Protein AF-A0A8T5NEE2-F1 (afdb_monomer)

pLDDT: mean 72.86, std 11.34, range [37.72, 90.12]

Secondary structure (DSSP, 8-state):
-TTT-HHHHHHHS-HHHHHHHHHHHHHHHHHHHHHHHHTT--TT-TTSS--TTS-HHHHHHHHIIIIIIHHHHHHHHHHHHHHHHHHS-------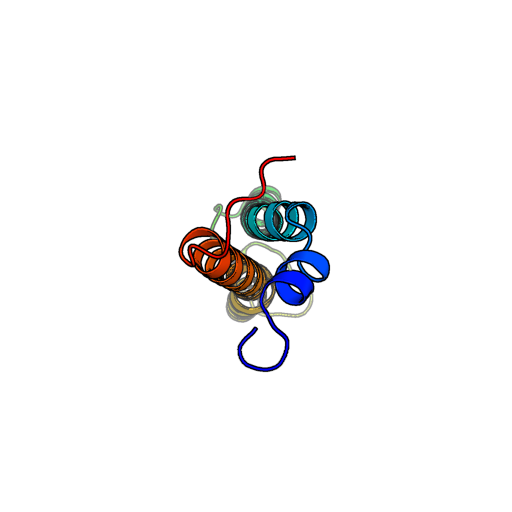

Solvent-accessible surface area (backbone atoms only — not comparable to full-atom values): 5214 Å² total; per-residue (Å²): 86,97,88,63,44,61,72,56,42,50,66,74,53,40,68,67,58,43,55,48,41,44,51,48,21,54,51,39,46,51,49,54,23,49,52,8,42,73,51,74,27,48,62,82,32,42,36,44,42,85,53,97,86,52,58,52,70,53,33,28,49,49,46,44,61,59,44,41,45,49,21,48,53,52,18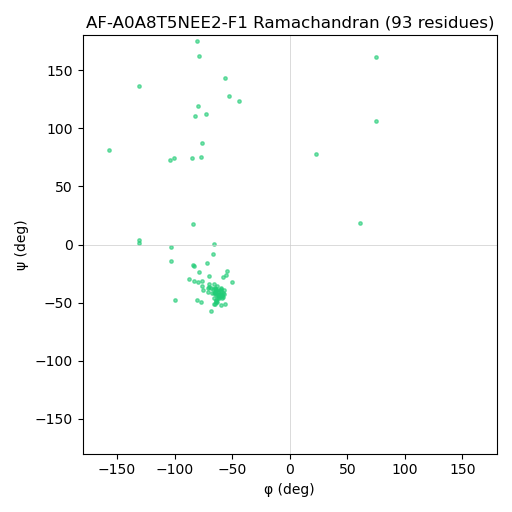,51,51,32,46,55,52,48,50,54,60,69,71,45,88,76,70,94,68,93,128

Structure (mmCIF, N/CA/C/O backbone):
data_AF-A0A8T5NEE2-F1
#
_entry.id   AF-A0A8T5NEE2-F1
#
loop_
_atom_site.group_PDB
_atom_site.id
_atom_site.type_symbol
_atom_site.label_atom_id
_atom_site.label_alt_id
_atom_site.label_comp_id
_atom_site.label_asym_id
_atom_site.label_entity_id
_atom_site.label_seq_id
_atom_site.pdbx_PDB_ins_code
_atom_site.Cartn_x
_atom_site.Cartn_y
_atom_site.Cartn_z
_atom_site.occupancy
_atom_site.B_iso_or_equiv
_atom_site.auth_seq_id
_atom_site.auth_comp_id
_atom_site.auth_asym_id
_atom_site.auth_atom_id
_atom_site.pdbx_PDB_model_num
ATOM 1 N N . VAL A 1 1 ? -9.268 -10.018 20.667 1.00 51.41 1 VAL A N 1
ATOM 2 C CA . VAL A 1 1 ? -10.632 -9.728 21.169 1.00 51.41 1 VAL A CA 1
ATOM 3 C C . VAL A 1 1 ? -11.259 -10.927 21.870 1.00 51.41 1 VAL A C 1
ATOM 5 O O . VAL A 1 1 ? -11.551 -10.786 23.046 1.00 51.41 1 VAL A O 1
ATOM 8 N N . MET A 1 2 ? -11.369 -12.101 21.232 1.00 52.66 2 MET A N 1
ATOM 9 C CA . MET A 1 2 ? -11.996 -13.294 21.844 1.00 52.66 2 MET A CA 1
ATOM 10 C C . MET A 1 2 ? -11.341 -13.762 23.161 1.00 52.66 2 MET A C 1
ATOM 12 O O . MET A 1 2 ? -12.026 -14.315 24.007 1.00 52.66 2 MET A O 1
ATOM 16 N N . ALA A 1 3 ? -10.040 -13.506 23.358 1.00 65.88 3 ALA A N 1
ATOM 17 C CA . ALA A 1 3 ? -9.312 -13.909 24.568 1.00 65.88 3 ALA A CA 1
ATOM 18 C C . ALA A 1 3 ? -9.042 -12.780 25.591 1.00 65.88 3 ALA A C 1
ATOM 20 O O . ALA A 1 3 ? -8.658 -13.076 26.714 1.00 65.88 3 ALA A O 1
ATOM 21 N N . PHE A 1 4 ? -9.201 -11.497 25.226 1.00 61.12 4 PHE A N 1
ATOM 22 C CA . PHE A 1 4 ? -8.687 -10.360 26.025 1.00 61.12 4 PHE A CA 1
ATOM 23 C C . PHE A 1 4 ? -9.703 -9.233 26.294 1.00 61.12 4 PHE A C 1
ATOM 25 O O . PHE A 1 4 ? -9.347 -8.223 26.891 1.00 61.12 4 PHE A O 1
ATOM 32 N N . GLY A 1 5 ? -10.966 -9.381 25.880 1.00 61.91 5 GLY A N 1
ATOM 33 C CA . GLY A 1 5 ? -11.971 -8.327 26.040 1.00 61.91 5 GLY A CA 1
ATOM 34 C C . GLY A 1 5 ? -11.796 -7.170 25.046 1.00 61.91 5 GLY A C 1
ATOM 35 O O . GLY A 1 5 ? -10.764 -7.007 24.390 1.00 61.91 5 GLY A O 1
ATOM 36 N N . ILE A 1 6 ? -12.861 -6.394 24.866 1.00 62.84 6 ILE A N 1
ATOM 37 C CA . ILE A 1 6 ? -12.984 -5.419 23.769 1.00 62.84 6 ILE A CA 1
ATOM 38 C C . ILE A 1 6 ? -12.386 -4.069 24.152 1.00 62.84 6 ILE A C 1
ATOM 40 O O . ILE A 1 6 ? -11.787 -3.405 23.307 1.00 62.84 6 ILE A O 1
ATOM 44 N N . THR A 1 7 ? -12.418 -3.740 25.443 1.00 60.91 7 THR A N 1
ATOM 45 C CA . THR A 1 7 ? -11.792 -2.549 26.024 1.00 60.91 7 THR A CA 1
ATOM 46 C C . THR A 1 7 ? -10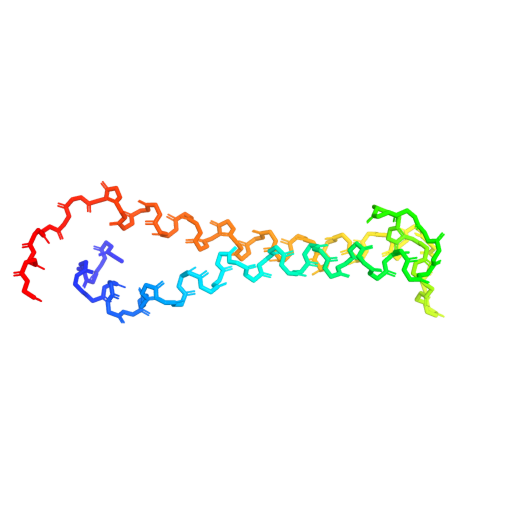.281 -2.523 25.777 1.00 60.91 7 THR A C 1
ATOM 48 O O . THR A 1 7 ? -9.759 -1.516 25.305 1.00 60.91 7 THR A O 1
ATOM 51 N N . GLU A 1 8 ? -9.578 -3.648 25.969 1.00 61.62 8 GLU A N 1
ATOM 52 C CA . GLU A 1 8 ? -8.135 -3.725 25.682 1.00 61.62 8 GLU A CA 1
ATOM 53 C C . GLU A 1 8 ? -7.812 -3.882 24.190 1.00 61.62 8 GLU A C 1
ATOM 55 O O . GLU A 1 8 ? -6.743 -3.473 23.730 1.00 61.62 8 GLU A O 1
ATOM 60 N N . GLY A 1 9 ? -8.755 -4.409 23.401 1.00 61.03 9 GLY A N 1
ATOM 61 C CA . GLY A 1 9 ? -8.661 -4.435 21.939 1.00 61.03 9 GLY A CA 1
ATOM 62 C C . GLY A 1 9 ? -8.668 -3.032 21.327 1.00 61.03 9 GLY A C 1
ATOM 63 O O . GLY A 1 9 ? -7.780 -2.713 20.538 1.00 61.03 9 GLY A O 1
ATOM 64 N N . LYS A 1 10 ? -9.611 -2.178 21.752 1.00 61.78 10 LYS A N 1
ATOM 65 C CA . LYS A 1 10 ? -9.696 -0.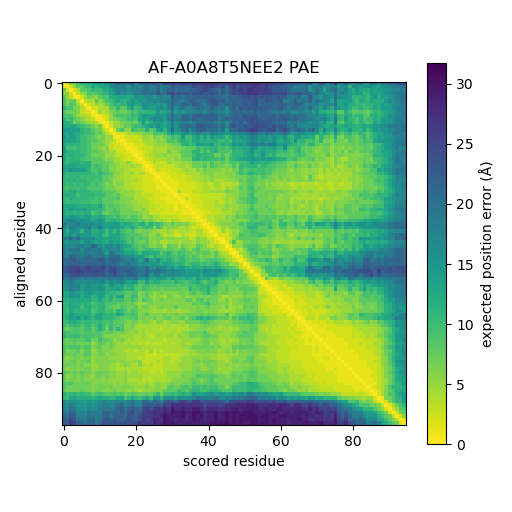761 21.350 1.00 61.78 10 LYS A CA 1
ATOM 66 C C . LYS A 1 10 ? -8.479 0.050 21.805 1.00 61.78 10 LYS A C 1
ATOM 68 O O . LYS A 1 10 ? -8.012 0.918 21.078 1.00 61.78 10 LYS A O 1
ATOM 73 N N . LYS A 1 11 ? -7.926 -0.248 22.987 1.00 61.88 11 LYS A N 1
ATOM 74 C CA . LYS A 1 11 ? -6.746 0.455 23.523 1.00 61.88 11 LYS A CA 1
ATOM 75 C C . LYS A 1 11 ? -5.468 0.168 22.732 1.00 61.88 11 LYS A C 1
ATOM 77 O O . LYS A 1 11 ? -4.648 1.061 22.542 1.00 61.88 11 LYS A O 1
ATOM 82 N N . ARG A 1 12 ? -5.298 -1.073 22.257 1.00 62.31 12 ARG A N 1
ATOM 83 C CA . ARG A 1 12 ? -4.139 -1.480 21.440 1.00 62.31 12 ARG A CA 1
ATOM 84 C C . ARG A 1 12 ? -4.261 -1.061 19.978 1.00 62.31 12 ARG A C 1
ATOM 86 O O . ARG A 1 12 ? -3.250 -0.757 19.355 1.00 62.31 12 ARG A O 1
ATOM 93 N N . LEU A 1 13 ? -5.476 -1.020 19.442 1.00 62.53 13 LEU A N 1
ATOM 94 C CA . LEU A 1 13 ? -5.761 -0.537 18.093 1.00 62.53 13 LEU A CA 1
ATOM 95 C C . LEU A 1 13 ? -6.373 0.855 18.185 1.00 62.53 13 LEU A C 1
ATOM 97 O O . LEU A 1 13 ? -7.569 1.040 17.982 1.00 62.53 13 LEU A O 1
ATOM 101 N N . SER A 1 14 ? -5.527 1.831 18.526 1.00 62.09 14 SER A N 1
ATOM 102 C CA . SER A 1 14 ? -5.924 3.237 18.537 1.00 62.09 14 SER A CA 1
ATOM 103 C C . SER A 1 14 ? -6.541 3.590 17.184 1.00 62.09 14 SER A C 1
ATOM 105 O O . SER A 1 14 ? -5.943 3.345 16.137 1.00 62.09 14 SER A O 1
ATOM 107 N N . GLU A 1 15 ? -7.736 4.170 17.208 1.00 66.12 15 GLU A N 1
ATOM 108 C CA . GLU A 1 15 ? -8.534 4.530 16.030 1.00 66.12 15 GLU A CA 1
ATOM 109 C C . GLU A 1 15 ? -7.727 5.328 14.989 1.00 66.12 15 GLU A C 1
ATOM 111 O O . GLU A 1 15 ? -7.856 5.119 13.783 1.00 66.12 15 GLU A O 1
ATOM 116 N N . LYS A 1 16 ? -6.769 6.138 15.461 1.00 67.12 16 LYS A N 1
ATOM 117 C CA . LYS A 1 16 ? -5.804 6.870 14.628 1.00 67.12 16 LYS A CA 1
ATOM 118 C C . LYS A 1 16 ? -4.890 5.956 13.806 1.00 67.12 16 LYS A C 1
ATOM 120 O O . LYS A 1 16 ? -4.628 6.250 12.645 1.00 67.12 16 LYS A O 1
ATOM 125 N N . VAL A 1 17 ? -4.408 4.853 14.379 1.00 69.38 17 VAL A N 1
ATOM 126 C CA . VAL A 1 17 ? -3.541 3.883 13.684 1.00 69.38 17 VAL A CA 1
ATOM 127 C C . VAL A 1 17 ? -4.322 3.166 12.589 1.00 69.38 17 VAL A C 1
ATOM 129 O O . VAL A 1 17 ? -3.815 3.026 11.479 1.00 69.38 17 VAL A O 1
ATOM 132 N N . ASN A 1 18 ? -5.573 2.788 12.860 1.00 70.56 18 ASN A N 1
ATOM 133 C CA . ASN A 1 18 ? -6.441 2.181 11.850 1.00 70.56 18 ASN A CA 1
ATOM 134 C C . ASN A 1 18 ? -6.762 3.168 10.718 1.00 70.56 18 ASN A C 1
ATOM 136 O O . ASN A 1 18 ? -6.701 2.802 9.547 1.00 70.56 18 ASN A O 1
ATOM 140 N N . MET A 1 19 ? -7.036 4.434 11.043 1.00 72.31 19 MET A N 1
ATOM 141 C CA . MET A 1 19 ? -7.280 5.481 10.045 1.00 72.31 19 MET A CA 1
ATOM 142 C C . MET A 1 19 ? -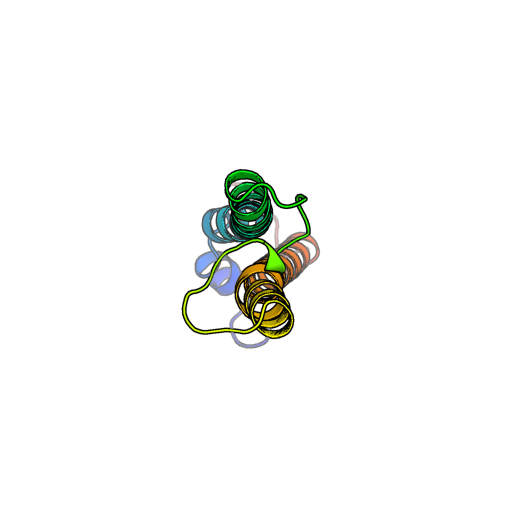6.067 5.711 9.130 1.00 72.31 19 MET A C 1
ATOM 144 O O . MET A 1 19 ? -6.215 5.807 7.908 1.00 72.31 19 MET A O 1
ATOM 148 N N . ILE A 1 20 ? -4.864 5.749 9.711 1.00 76.31 20 ILE A N 1
ATOM 149 C CA . ILE A 1 20 ? -3.613 5.880 8.957 1.00 76.31 20 ILE A CA 1
ATOM 150 C C . ILE A 1 20 ? -3.391 4.637 8.092 1.00 76.31 20 ILE A C 1
ATOM 152 O O . ILE A 1 20 ? -3.246 4.780 6.883 1.00 76.31 20 ILE A O 1
ATOM 156 N N . MET A 1 21 ? -3.465 3.427 8.660 1.00 73.00 21 MET A N 1
ATOM 157 C CA . MET A 1 21 ? -3.244 2.178 7.916 1.00 73.00 21 MET A CA 1
ATOM 158 C C . MET A 1 21 ? -4.183 2.015 6.715 1.00 73.00 21 MET A C 1
ATOM 160 O O . MET A 1 21 ? -3.738 1.574 5.657 1.00 73.00 21 MET A O 1
ATOM 164 N N . ARG A 1 22 ? -5.459 2.408 6.841 1.00 72.50 22 ARG A N 1
ATOM 165 C CA . ARG A 1 22 ? -6.433 2.357 5.731 1.00 72.50 22 ARG A CA 1
ATOM 166 C C . ARG A 1 22 ? -6.075 3.318 4.596 1.00 72.50 22 ARG A C 1
ATOM 168 O O . ARG A 1 22 ? -6.314 3.008 3.435 1.00 72.50 22 ARG A O 1
ATOM 175 N N . SER A 1 23 ? -5.498 4.470 4.923 1.00 79.38 23 SER A N 1
ATOM 176 C CA . SER A 1 23 ? -5.125 5.490 3.936 1.00 79.38 23 SER A CA 1
ATOM 177 C C . SER A 1 23 ? -3.764 5.192 3.300 1.00 79.38 23 SER A C 1
ATOM 179 O O . SER A 1 23 ? -3.541 5.488 2.128 1.00 79.38 23 SER A O 1
ATOM 181 N N . THR A 1 24 ? -2.855 4.559 4.045 1.00 82.12 24 THR A N 1
ATOM 182 C CA . THR A 1 24 ? -1.491 4.242 3.609 1.00 82.12 24 THR A CA 1
ATOM 183 C C . THR A 1 24 ? -1.445 3.341 2.372 1.00 82.12 24 THR A C 1
ATOM 185 O O . THR A 1 24 ? -0.613 3.579 1.499 1.00 82.12 24 THR A O 1
ATOM 188 N N . GLY A 1 25 ? -2.331 2.353 2.218 1.00 77.56 25 GLY A N 1
ATOM 189 C CA . GLY A 1 25 ? -2.289 1.514 1.013 1.00 77.56 25 GLY A CA 1
ATOM 190 C C . GLY A 1 25 ? -2.717 2.227 -0.266 1.00 77.56 25 GLY A C 1
ATOM 191 O O . GLY A 1 25 ? -2.192 1.910 -1.332 1.00 77.56 25 GLY A O 1
ATOM 192 N N . LEU A 1 26 ? -3.567 3.259 -0.175 1.00 80.88 26 LEU A N 1
ATOM 193 C CA . LEU A 1 26 ? -3.855 4.118 -1.326 1.00 80.88 26 LEU A CA 1
ATOM 194 C C . LEU A 1 26 ? -2.598 4.881 -1.767 1.00 80.88 26 LEU A C 1
ATOM 196 O O . LEU A 1 26 ? -2.354 5.013 -2.963 1.00 80.88 26 LEU A O 1
ATOM 200 N N . TYR A 1 27 ? -1.764 5.327 -0.821 1.00 84.50 27 TYR A N 1
ATOM 201 C CA . TYR A 1 27 ? -0.480 5.954 -1.146 1.00 84.50 27 TYR A CA 1
ATOM 202 C C . TYR A 1 27 ? 0.489 4.985 -1.825 1.00 84.50 27 TYR A C 1
ATOM 204 O O . TYR A 1 27 ? 1.172 5.395 -2.759 1.00 84.50 27 TYR A O 1
ATOM 212 N N . PHE A 1 28 ? 0.527 3.713 -1.421 1.00 82.44 28 PHE A N 1
ATOM 213 C CA . PHE A 1 28 ? 1.346 2.703 -2.103 1.00 82.44 28 PHE A CA 1
ATOM 214 C C . PHE A 1 28 ? 0.855 2.430 -3.530 1.00 82.44 28 PHE A C 1
ATOM 216 O O . PHE A 1 28 ? 1.668 2.386 -4.453 1.00 82.44 28 PHE A O 1
ATOM 223 N N . PHE A 1 29 ? -0.461 2.336 -3.737 1.00 82.38 29 PHE A N 1
ATOM 224 C CA . PHE A 1 29 ? -1.049 2.150 -5.066 1.00 82.38 29 PHE A CA 1
ATOM 225 C C . PHE A 1 29 ? -0.809 3.357 -5.987 1.00 82.38 29 PHE A C 1
ATOM 227 O O . PHE A 1 29 ? -0.280 3.211 -7.091 1.00 82.38 29 PHE A O 1
ATOM 234 N N . CYS A 1 30 ? -1.136 4.565 -5.519 1.00 84.94 30 CYS A N 1
ATOM 235 C CA . CYS A 1 30 ? -0.899 5.799 -6.268 1.00 84.94 30 CYS A CA 1
ATOM 236 C C . CYS A 1 30 ? 0.595 6.038 -6.502 1.00 84.94 30 CYS A C 1
ATOM 238 O O . CYS A 1 30 ? 0.980 6.449 -7.591 1.00 84.94 30 CYS A O 1
ATOM 240 N N . GLY A 1 31 ? 1.445 5.753 -5.514 1.00 84.50 31 GLY A N 1
ATOM 241 C CA . GLY A 1 31 ? 2.896 5.874 -5.630 1.00 84.50 31 GLY A CA 1
ATOM 242 C C . GLY A 1 31 ? 3.468 4.954 -6.706 1.00 84.50 31 GLY A C 1
ATOM 243 O O . GLY A 1 31 ? 4.232 5.414 -7.552 1.00 84.50 31 GLY A O 1
ATOM 244 N N . ALA A 1 32 ? 3.050 3.685 -6.733 1.00 81.44 32 ALA A N 1
ATOM 245 C CA . ALA A 1 32 ? 3.467 2.734 -7.762 1.00 81.44 32 ALA A CA 1
ATOM 246 C C . ALA A 1 32 ? 3.032 3.175 -9.170 1.00 81.44 32 ALA A C 1
ATOM 248 O O . ALA A 1 32 ? 3.831 3.134 -10.105 1.00 81.44 32 ALA A O 1
ATOM 249 N N . G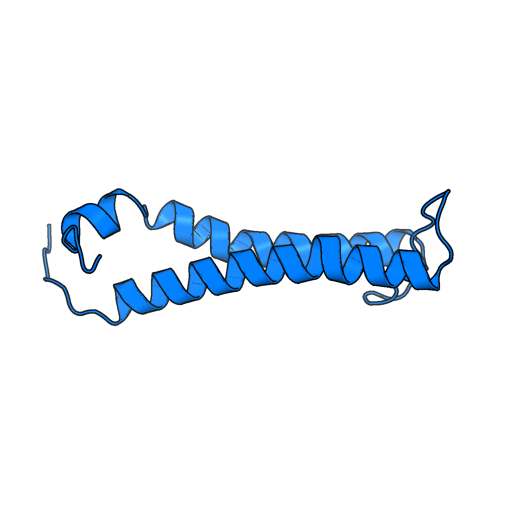LY A 1 33 ? 1.793 3.652 -9.325 1.00 80.06 33 GLY A N 1
ATOM 250 C CA . GLY A 1 33 ? 1.295 4.131 -10.617 1.00 80.06 33 GLY A CA 1
ATOM 251 C C . GLY A 1 33 ? 1.929 5.451 -11.078 1.00 80.06 33 GLY A C 1
ATOM 252 O O . GLY A 1 33 ? 2.229 5.611 -12.260 1.00 80.06 33 GLY A O 1
ATOM 253 N N . ILE A 1 34 ? 2.216 6.385 -10.161 1.00 84.81 34 ILE A N 1
ATOM 254 C CA . ILE A 1 34 ? 2.960 7.620 -10.472 1.00 84.81 34 ILE A CA 1
ATOM 255 C C . ILE A 1 34 ? 4.391 7.288 -10.905 1.00 84.81 34 ILE A C 1
ATOM 257 O O . ILE A 1 34 ? 4.886 7.878 -11.865 1.00 84.81 34 ILE A O 1
ATOM 261 N N . LEU A 1 35 ? 5.047 6.327 -10.249 1.00 81.56 35 LEU A N 1
ATOM 262 C CA . LEU A 1 35 ? 6.369 5.854 -10.663 1.00 81.56 35 LEU A CA 1
ATOM 263 C C . LEU A 1 35 ? 6.343 5.304 -12.096 1.00 81.56 35 LEU A C 1
ATOM 265 O O . LEU A 1 35 ? 7.208 5.670 -12.888 1.00 81.56 35 LEU A O 1
ATOM 269 N N . ALA A 1 36 ? 5.332 4.515 -12.467 1.00 77.88 36 ALA A N 1
ATOM 270 C CA . ALA A 1 36 ? 5.179 4.026 -13.840 1.00 77.88 36 ALA A CA 1
ATOM 271 C C . ALA A 1 36 ? 5.011 5.173 -14.863 1.00 77.88 36 ALA A C 1
ATOM 273 O O . ALA A 1 36 ? 5.626 5.146 -15.932 1.00 77.88 36 ALA A O 1
ATOM 274 N N . LEU A 1 37 ? 4.263 6.227 -14.511 1.00 81.50 37 LEU A N 1
ATOM 275 C CA . LEU A 1 37 ? 4.096 7.419 -15.356 1.00 81.50 37 LEU A CA 1
ATOM 276 C C . LEU A 1 37 ? 5.397 8.222 -15.528 1.00 81.50 37 LEU A C 1
ATOM 278 O O . LEU A 1 37 ? 5.673 8.706 -16.627 1.00 81.50 37 LEU A O 1
ATOM 282 N N . ILE A 1 38 ? 6.220 8.349 -14.477 1.00 82.81 38 ILE A N 1
ATOM 283 C CA . ILE A 1 38 ? 7.527 9.038 -14.545 1.00 82.81 38 ILE A CA 1
ATOM 284 C C . ILE A 1 38 ? 8.444 8.355 -15.567 1.00 82.81 38 ILE A C 1
ATOM 286 O O . ILE A 1 38 ? 9.142 9.029 -16.325 1.00 82.81 38 ILE A O 1
ATOM 290 N N . PHE A 1 39 ? 8.391 7.026 -15.646 1.00 79.44 39 PHE A N 1
ATOM 291 C CA . PHE A 1 39 ? 9.155 6.238 -16.614 1.00 79.44 39 PHE A CA 1
ATOM 292 C C . PHE A 1 39 ? 8.488 6.128 -17.997 1.00 79.44 39 PHE A C 1
ATOM 294 O O . PHE A 1 39 ? 8.884 5.297 -18.810 1.00 79.44 39 PHE A O 1
ATOM 301 N N . ARG A 1 40 ? 7.522 7.011 -18.304 1.00 76.12 40 ARG A N 1
ATOM 302 C CA . ARG A 1 40 ? 6.774 7.071 -19.577 1.00 76.12 40 ARG A CA 1
ATOM 303 C C . ARG A 1 40 ? 5.967 5.803 -19.892 1.00 76.12 40 ARG A C 1
ATOM 305 O O . ARG A 1 40 ? 5.584 5.602 -21.044 1.00 76.12 40 ARG A O 1
ATOM 312 N N . GLY A 1 41 ? 5.706 4.970 -18.888 1.00 74.31 41 GLY A N 1
ATOM 313 C CA . GLY A 1 41 ? 4.759 3.866 -18.967 1.00 74.31 41 GLY A CA 1
ATOM 314 C C . GLY A 1 41 ? 3.321 4.340 -18.775 1.00 74.31 41 GLY A C 1
ATOM 315 O O . GLY A 1 41 ? 3.053 5.506 -18.481 1.00 74.31 41 GLY A O 1
ATOM 316 N N . ASN A 1 42 ? 2.375 3.418 -18.924 1.00 78.62 42 ASN A N 1
ATOM 317 C CA . ASN A 1 42 ? 0.996 3.652 -18.506 1.00 78.62 42 ASN A CA 1
ATOM 318 C C . ASN A 1 42 ? 0.870 3.481 -16.978 1.00 78.62 42 ASN A C 1
ATOM 320 O O . ASN A 1 42 ? 1.712 2.832 -16.366 1.00 78.62 42 ASN A O 1
ATOM 324 N N . PHE A 1 43 ? -0.197 3.985 -16.348 1.00 72.12 43 PHE A N 1
ATOM 325 C CA . PHE A 1 43 ? -0.373 3.897 -14.881 1.00 72.12 43 PHE A CA 1
ATOM 326 C C . PHE A 1 43 ? -0.308 2.455 -14.320 1.00 72.12 43 PHE A C 1
ATOM 328 O O . PHE A 1 43 ? 0.065 2.261 -13.168 1.00 72.12 43 PHE A O 1
ATOM 335 N N . LEU A 1 44 ? -0.645 1.446 -15.136 1.00 74.56 44 LEU A N 1
ATOM 336 C CA . LEU A 1 44 ? -0.556 0.016 -14.798 1.00 74.56 44 LEU A CA 1
ATOM 337 C C . LEU A 1 44 ? 0.654 -0.688 -15.436 1.00 74.56 44 LEU A C 1
ATOM 339 O O . LEU A 1 44 ? 0.850 -1.887 -15.235 1.00 74.56 44 LEU A O 1
ATOM 343 N N . ASP A 1 45 ? 1.449 0.017 -16.242 1.00 75.88 45 ASP A N 1
ATOM 344 C CA . ASP A 1 45 ? 2.619 -0.565 -16.893 1.00 75.88 45 ASP A CA 1
ATOM 345 C C . ASP A 1 45 ? 3.828 -0.513 -15.960 1.00 75.88 45 ASP A C 1
ATOM 347 O O . ASP A 1 45 ? 4.765 0.270 -16.116 1.00 75.88 45 ASP A O 1
ATOM 351 N N . TYR A 1 46 ? 3.799 -1.398 -14.969 1.00 70.75 46 TYR A N 1
ATOM 352 C CA . TYR A 1 46 ? 4.890 -1.593 -14.021 1.00 70.75 46 TYR A CA 1
ATOM 353 C C . TYR A 1 46 ? 6.159 -2.175 -14.670 1.00 70.75 46 TYR A C 1
ATOM 355 O O . TYR A 1 46 ? 7.205 -2.243 -14.034 1.00 70.75 46 TYR A O 1
ATOM 363 N N . GLY A 1 47 ? 6.084 -2.594 -15.9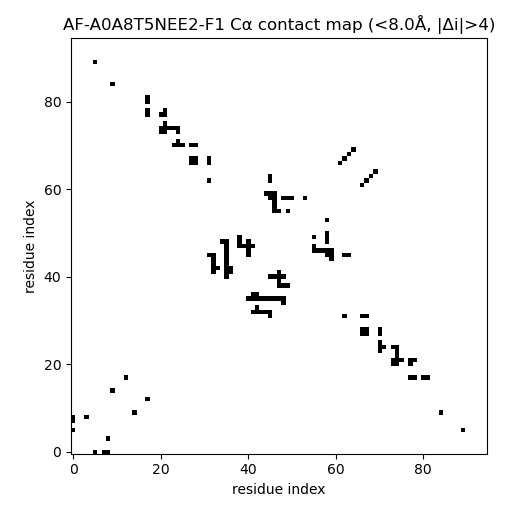40 1.00 65.44 47 GLY A N 1
ATOM 364 C CA . GLY A 1 47 ? 7.217 -3.104 -16.715 1.00 65.44 47 GLY A CA 1
ATOM 365 C C . GLY A 1 47 ? 8.042 -2.010 -17.364 1.00 65.44 47 GLY A C 1
ATOM 366 O O . GLY A 1 47 ? 9.189 -2.257 -17.727 1.00 65.44 47 GLY A O 1
ATOM 367 N N . ALA A 1 48 ? 7.476 -0.808 -17.475 1.00 64.25 48 ALA A N 1
ATOM 368 C CA . ALA A 1 48 ? 8.176 0.373 -17.955 1.00 64.25 48 ALA A CA 1
ATOM 369 C C . ALA A 1 48 ? 9.199 0.906 -16.942 1.00 64.25 48 ALA A C 1
ATOM 371 O O . ALA A 1 48 ? 10.061 1.695 -17.318 1.00 64.25 48 ALA A O 1
ATOM 372 N N . VAL A 1 49 ? 9.129 0.480 -15.674 1.00 66.12 49 VAL A N 1
ATOM 373 C CA . VAL A 1 49 ? 10.112 0.842 -14.650 1.00 66.12 49 VAL A CA 1
ATOM 374 C C . VAL A 1 49 ? 11.411 0.077 -14.931 1.00 66.12 49 VAL A C 1
ATOM 376 O O . VAL A 1 49 ? 11.436 -1.148 -14.808 1.00 66.12 49 VAL A O 1
ATOM 379 N N . PRO A 1 50 ? 12.503 0.760 -15.318 1.00 62.78 50 PRO A N 1
ATOM 380 C CA . PRO A 1 50 ? 13.749 0.107 -15.678 1.00 62.78 50 PRO A CA 1
ATOM 381 C C . PRO A 1 50 ? 14.465 -0.344 -14.402 1.00 62.78 50 PRO A C 1
ATOM 383 O O . PRO A 1 50 ? 15.283 0.380 -13.835 1.00 62.78 50 PRO A O 1
ATOM 386 N N . LEU A 1 51 ? 14.144 -1.548 -13.928 1.00 65.75 51 LEU A N 1
ATOM 387 C CA . LEU A 1 51 ? 14.938 -2.223 -12.907 1.00 65.75 51 LEU A CA 1
ATOM 388 C C . LEU A 1 51 ? 16.166 -2.856 -13.589 1.00 65.75 51 LEU A C 1
ATOM 390 O O . LEU A 1 51 ? 16.000 -3.711 -14.456 1.00 65.75 51 LEU A O 1
ATOM 394 N N . PRO A 1 52 ? 17.401 -2.470 -13.212 1.00 58.19 52 PRO A N 1
ATOM 395 C CA . PRO A 1 52 ? 18.625 -2.784 -13.964 1.00 58.19 52 PRO A CA 1
ATOM 396 C C . PRO A 1 52 ? 19.018 -4.274 -14.028 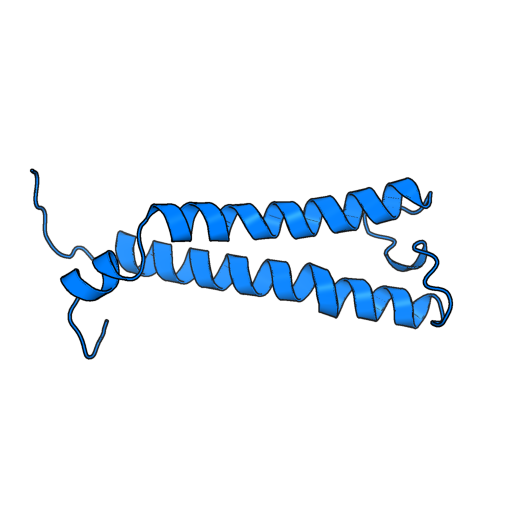1.00 58.19 52 PRO A C 1
ATOM 398 O O . PRO A 1 52 ? 20.029 -4.599 -14.642 1.00 58.19 52 PRO A O 1
ATOM 401 N N . PHE A 1 53 ? 18.243 -5.181 -13.423 1.00 60.69 53 PHE A N 1
ATOM 402 C CA . PHE A 1 53 ? 18.580 -6.605 -13.301 1.00 60.69 53 PHE A CA 1
ATOM 403 C C . PHE A 1 53 ? 17.464 -7.575 -13.714 1.00 60.69 53 PHE A C 1
ATOM 405 O O . PHE A 1 53 ? 17.666 -8.783 -13.612 1.00 60.69 53 PHE A O 1
ATOM 412 N N . LEU A 1 54 ? 16.300 -7.091 -14.165 1.00 62.16 54 LEU A N 1
ATOM 413 C CA . LEU A 1 54 ? 15.129 -7.941 -14.395 1.00 62.16 54 LEU A CA 1
ATOM 414 C C . LEU A 1 54 ? 14.497 -7.697 -15.769 1.00 62.16 54 LEU A C 1
ATOM 416 O O . LEU A 1 54 ? 14.316 -6.558 -16.197 1.00 62.16 54 LEU A O 1
ATOM 420 N N . ASP A 1 55 ? 14.138 -8.792 -16.442 1.00 74.12 55 ASP A N 1
ATOM 421 C CA . ASP A 1 55 ? 13.351 -8.759 -17.674 1.00 74.12 55 ASP A CA 1
ATOM 422 C C . ASP A 1 55 ? 12.029 -8.000 -17.431 1.00 74.12 55 ASP A C 1
ATOM 424 O O . ASP A 1 55 ? 11.440 -8.145 -16.352 1.00 74.12 55 ASP A O 1
ATOM 428 N N . PRO A 1 56 ? 11.514 -7.208 -18.388 1.00 67.38 56 PRO A N 1
ATOM 429 C CA . PRO A 1 56 ? 10.283 -6.438 -18.209 1.00 67.38 56 PRO A CA 1
ATOM 430 C C . PRO A 1 56 ? 9.068 -7.277 -17.786 1.00 67.38 56 PRO A C 1
ATOM 432 O O . PRO A 1 56 ? 8.129 -6.726 -17.209 1.00 67.38 56 PRO A O 1
ATOM 435 N N . ALA A 1 57 ? 9.036 -8.590 -18.045 1.00 73.62 57 ALA A N 1
ATOM 436 C CA . ALA A 1 57 ? 8.002 -9.473 -17.496 1.00 73.62 57 ALA A CA 1
ATOM 437 C C . ALA A 1 57 ? 8.158 -9.707 -15.981 1.00 73.62 57 ALA A C 1
ATOM 439 O O . ALA A 1 57 ? 7.175 -9.680 -15.243 1.00 73.62 57 ALA A O 1
ATOM 440 N N . HIS A 1 58 ? 9.388 -9.883 -15.506 1.00 74.81 58 HIS A N 1
ATOM 441 C CA . HIS A 1 58 ? 9.677 -10.096 -14.089 1.00 74.81 58 HIS A CA 1
ATOM 442 C C . HIS A 1 58 ? 9.580 -8.799 -13.279 1.00 74.81 58 HIS A C 1
ATOM 444 O O . HIS A 1 58 ? 9.097 -8.826 -12.151 1.00 74.81 58 HIS A O 1
ATOM 450 N N . THR A 1 59 ? 9.969 -7.655 -13.852 1.00 73.06 59 THR A N 1
ATOM 451 C CA . THR A 1 59 ? 9.785 -6.329 -13.229 1.00 73.06 59 THR A CA 1
ATOM 452 C C . THR A 1 59 ? 8.308 -6.063 -12.940 1.00 73.06 59 THR A C 1
ATOM 454 O O . THR A 1 59 ? 7.967 -5.616 -11.847 1.00 73.06 59 THR A O 1
ATOM 457 N N . ARG A 1 60 ? 7.417 -6.426 -13.877 1.00 74.31 60 ARG A N 1
ATOM 458 C CA . ARG A 1 60 ? 5.961 -6.341 -13.681 1.00 74.31 60 ARG A CA 1
ATOM 459 C C . ARG A 1 60 ? 5.490 -7.179 -12.504 1.00 74.31 60 ARG A C 1
ATOM 461 O O . ARG A 1 60 ? 4.805 -6.647 -11.637 1.00 74.31 60 ARG A O 1
ATOM 468 N N . ALA A 1 61 ? 5.870 -8.456 -12.474 1.00 77.81 61 ALA A N 1
ATOM 469 C CA . ALA A 1 61 ? 5.488 -9.360 -11.393 1.00 77.81 61 ALA A CA 1
ATOM 470 C C . ALA A 1 61 ? 5.979 -8.838 -10.035 1.00 77.81 61 ALA A C 1
ATOM 472 O O . ALA A 1 61 ? 5.198 -8.717 -9.100 1.00 77.81 61 ALA A O 1
ATOM 473 N N . PHE A 1 62 ? 7.240 -8.408 -9.954 1.00 78.94 62 PHE A N 1
ATOM 474 C CA . PHE A 1 62 ? 7.817 -7.898 -8.713 1.00 78.94 62 PHE A CA 1
ATOM 475 C C . PHE A 1 62 ? 7.138 -6.618 -8.209 1.00 78.94 62 PHE A C 1
ATOM 477 O O . PHE A 1 62 ? 6.927 -6.467 -7.008 1.00 78.94 62 PHE A O 1
ATOM 484 N N . MET A 1 63 ? 6.782 -5.685 -9.096 1.00 75.62 63 MET A N 1
ATOM 485 C CA . MET A 1 63 ? 6.099 -4.459 -8.672 1.00 75.62 63 MET A CA 1
ATOM 486 C C . MET A 1 63 ? 4.657 -4.726 -8.222 1.00 75.62 63 MET A C 1
ATOM 488 O O . MET A 1 63 ? 4.196 -4.104 -7.264 1.00 75.62 63 MET A O 1
ATOM 492 N N . ILE A 1 64 ? 3.958 -5.649 -8.892 1.00 81.75 64 ILE A N 1
ATOM 493 C CA . ILE A 1 64 ? 2.589 -6.036 -8.535 1.00 81.75 64 ILE A CA 1
ATOM 494 C C . ILE A 1 64 ? 2.587 -6.786 -7.197 1.00 81.75 64 ILE A C 1
ATOM 496 O O . ILE A 1 64 ? 1.962 -6.311 -6.249 1.00 81.75 64 ILE A O 1
ATOM 500 N N . ASP A 1 65 ? 3.333 -7.883 -7.083 1.00 81.25 65 ASP A N 1
ATOM 501 C CA . ASP A 1 65 ? 3.347 -8.726 -5.877 1.00 81.25 65 ASP A CA 1
ATOM 502 C C . ASP A 1 65 ? 4.043 -8.017 -4.698 1.00 81.25 65 ASP A C 1
ATOM 504 O O . ASP A 1 65 ? 3.666 -8.148 -3.537 1.00 81.25 65 ASP A O 1
ATOM 508 N N . GLY A 1 66 ? 5.068 -7.206 -4.965 1.00 78.00 66 GLY A N 1
ATOM 509 C CA . GLY A 1 66 ? 5.839 -6.546 -3.911 1.00 78.00 66 GLY A CA 1
ATOM 510 C C . GLY A 1 66 ? 5.176 -5.287 -3.354 1.00 78.00 66 GLY A C 1
ATOM 511 O O . GLY A 1 66 ? 5.122 -5.096 -2.141 1.00 78.00 66 GLY A O 1
ATOM 512 N N . VAL A 1 67 ? 4.700 -4.392 -4.224 1.00 79.31 67 VAL A N 1
ATOM 513 C CA . VAL A 1 67 ? 4.222 -3.061 -3.804 1.00 79.31 67 VAL A CA 1
ATOM 514 C C . VAL A 1 67 ? 2.705 -3.029 -3.708 1.00 79.31 67 VAL A C 1
ATOM 516 O O . VAL A 1 67 ? 2.152 -2.550 -2.714 1.00 79.31 67 VAL A O 1
ATOM 519 N N . VAL A 1 68 ? 2.025 -3.533 -4.737 1.00 83.62 68 VAL A N 1
ATOM 520 C CA . VAL A 1 68 ? 0.567 -3.436 -4.833 1.00 83.62 68 VAL A CA 1
ATOM 521 C C . VAL A 1 68 ? -0.098 -4.451 -3.906 1.00 83.62 68 VAL A C 1
ATOM 523 O O . VAL A 1 68 ? -0.940 -4.058 -3.101 1.00 83.62 68 VAL A O 1
ATOM 526 N N . GLU A 1 69 ? 0.307 -5.720 -3.940 1.00 87.88 69 GLU A N 1
ATOM 527 C CA . GLU A 1 69 ? -0.285 -6.764 -3.093 1.00 87.88 69 GLU A CA 1
ATOM 528 C C . GLU A 1 69 ? -0.076 -6.478 -1.601 1.00 87.88 69 GLU A C 1
ATOM 530 O O . GLU A 1 69 ? -1.036 -6.508 -0.832 1.00 87.88 69 GLU A O 1
ATOM 535 N N . VAL A 1 70 ? 1.139 -6.102 -1.186 1.00 86.81 70 VAL A N 1
ATOM 536 C CA . VAL A 1 70 ? 1.432 -5.760 0.218 1.00 86.81 70 VAL A CA 1
ATOM 537 C C . VAL A 1 70 ? 0.631 -4.536 0.674 1.00 86.81 70 VAL A C 1
ATOM 539 O O . VAL A 1 70 ? 0.059 -4.538 1.769 1.00 86.81 70 VAL A O 1
ATOM 542 N N . GLY A 1 71 ? 0.530 -3.500 -0.167 1.00 84.75 71 GLY A N 1
ATOM 543 C CA . GLY A 1 71 ? -0.282 -2.315 0.123 1.00 84.75 71 GLY A CA 1
ATOM 544 C C . GLY A 1 71 ? -1.770 -2.645 0.287 1.00 84.75 71 GLY A C 1
ATOM 545 O O . GLY A 1 71 ? -2.422 -2.169 1.226 1.00 84.75 71 GLY A O 1
ATOM 546 N N . ILE A 1 72 ? -2.305 -3.504 -0.584 1.00 87.56 72 ILE A N 1
ATOM 547 C CA . ILE A 1 72 ? -3.688 -3.986 -0.508 1.00 87.56 72 ILE A CA 1
ATOM 548 C C . ILE A 1 72 ? -3.888 -4.843 0.746 1.00 87.56 72 ILE A C 1
ATOM 550 O O . ILE A 1 72 ? -4.845 -4.605 1.482 1.00 87.56 72 ILE A O 1
ATOM 554 N N . ALA A 1 73 ? -2.986 -5.780 1.044 1.00 88.44 73 ALA A N 1
ATOM 555 C CA . ALA A 1 73 ? -3.091 -6.680 2.193 1.00 88.44 73 ALA A CA 1
ATOM 556 C C . ALA A 1 73 ? -3.176 -5.914 3.524 1.00 88.44 73 ALA A C 1
ATOM 558 O O . ALA A 1 73 ? -4.054 -6.190 4.345 1.00 88.44 73 ALA A O 1
ATOM 559 N N . ILE A 1 74 ? -2.325 -4.898 3.714 1.00 85.31 74 ILE A N 1
ATOM 560 C CA . ILE A 1 74 ? -2.342 -4.042 4.912 1.00 85.31 74 ILE A CA 1
ATOM 561 C C . ILE A 1 74 ? -3.657 -3.258 5.003 1.00 85.31 74 ILE A C 1
ATOM 563 O O . ILE A 1 74 ? -4.263 -3.179 6.075 1.00 85.31 74 ILE A O 1
ATOM 567 N N . THR A 1 75 ? -4.127 -2.711 3.879 1.00 87.25 75 THR A N 1
ATOM 568 C CA . THR A 1 75 ? -5.379 -1.940 3.829 1.00 87.25 75 THR A CA 1
ATOM 569 C C . THR A 1 75 ? -6.576 -2.808 4.174 1.00 87.25 75 THR A C 1
ATOM 571 O O . THR A 1 75 ? -7.377 -2.437 5.030 1.00 87.25 75 THR A O 1
ATOM 574 N N . VAL A 1 76 ? -6.693 -3.975 3.538 1.00 90.12 76 VAL A N 1
ATOM 575 C CA . VAL A 1 76 ? -7.792 -4.916 3.771 1.00 90.12 76 VAL A CA 1
ATOM 576 C C . VAL A 1 76 ? -7.782 -5.377 5.223 1.00 90.12 76 VAL A C 1
ATOM 578 O O . VAL A 1 76 ? -8.829 -5.339 5.863 1.00 90.12 76 VAL A O 1
ATOM 581 N N . MET A 1 77 ? -6.617 -5.715 5.785 1.00 89.12 77 MET A N 1
ATOM 582 C CA . MET A 1 77 ? -6.499 -6.061 7.204 1.00 89.12 77 MET A CA 1
ATOM 583 C C . MET A 1 77 ? -7.024 -4.931 8.105 1.00 89.12 77 MET A C 1
ATOM 585 O O . MET A 1 77 ? -7.878 -5.174 8.958 1.00 89.12 77 MET A O 1
ATOM 589 N N . ALA A 1 78 ? -6.571 -3.692 7.901 1.00 85.25 78 ALA A N 1
ATOM 590 C CA . ALA A 1 78 ? -6.992 -2.544 8.708 1.00 85.25 78 ALA A CA 1
ATOM 591 C C . ALA A 1 78 ? -8.494 -2.231 8.564 1.00 85.25 78 ALA A C 1
ATOM 593 O O . ALA A 1 78 ? -9.171 -1.912 9.547 1.00 85.25 78 ALA A O 1
ATOM 594 N N . VAL A 1 79 ? -9.045 -2.361 7.351 1.00 85.62 79 VAL A N 1
ATOM 595 C CA . VAL A 1 79 ? -10.484 -2.215 7.083 1.00 85.62 79 VAL A CA 1
ATOM 596 C C . VAL A 1 79 ? -11.280 -3.294 7.814 1.00 85.62 79 VAL A C 1
ATOM 598 O O . VAL A 1 79 ? -12.229 -2.951 8.513 1.00 85.62 79 VAL A O 1
ATOM 601 N N . MET A 1 80 ? -10.887 -4.567 7.705 1.00 87.94 80 MET A N 1
ATOM 602 C CA . MET A 1 80 ? -11.582 -5.681 8.365 1.00 87.94 80 MET A CA 1
ATOM 603 C C . MET A 1 80 ? -11.601 -5.509 9.882 1.00 87.94 80 MET A C 1
ATOM 605 O O . MET A 1 80 ? -12.635 -5.696 10.519 1.00 87.94 80 MET A O 1
ATOM 609 N N . VAL A 1 81 ? -10.474 -5.084 10.455 1.00 82.31 81 VAL A N 1
ATOM 610 C CA . VAL A 1 81 ? -10.369 -4.774 11.883 1.00 82.31 81 VAL A CA 1
ATOM 611 C C . VAL A 1 81 ? -11.291 -3.617 12.261 1.00 82.31 81 VAL A C 1
ATOM 613 O O . VAL A 1 81 ? -11.979 -3.703 13.274 1.00 82.31 81 VAL A O 1
ATOM 616 N N . THR A 1 82 ? -11.334 -2.546 11.463 1.00 80.56 82 THR A N 1
ATOM 617 C CA . THR A 1 82 ? -12.197 -1.394 11.763 1.00 80.56 82 THR A CA 1
ATOM 618 C C . THR A 1 82 ? -13.673 -1.775 11.714 1.00 80.56 82 THR A C 1
ATOM 620 O O . THR A 1 82 ? -14.378 -1.535 12.687 1.00 80.56 82 THR A O 1
ATOM 623 N N . ILE A 1 83 ? -14.109 -2.460 10.650 1.00 83.50 83 ILE A N 1
ATOM 624 C CA . ILE A 1 83 ? -15.492 -2.936 10.515 1.00 83.50 83 ILE A CA 1
ATOM 625 C C . ILE A 1 83 ? -15.860 -3.828 11.701 1.00 83.50 83 ILE A C 1
ATOM 627 O O . ILE A 1 83 ? -16.934 -3.677 12.267 1.00 83.50 83 ILE A O 1
ATOM 631 N N . PHE A 1 84 ? -14.970 -4.725 12.129 1.00 81.88 84 PHE A N 1
ATOM 632 C CA . PHE A 1 84 ? -15.228 -5.585 13.282 1.00 81.88 84 PHE A CA 1
ATOM 633 C C . PHE A 1 84 ? -15.476 -4.788 14.577 1.00 81.88 84 PHE A C 1
ATOM 635 O O . PHE A 1 84 ? -16.361 -5.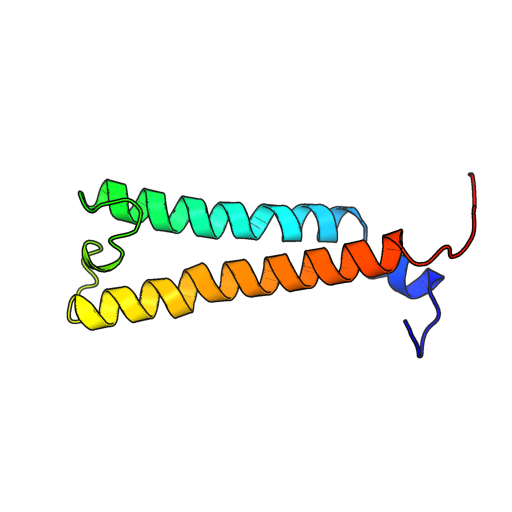145 15.353 1.00 81.88 84 PHE A O 1
ATOM 642 N N . PHE A 1 85 ? -14.728 -3.705 14.813 1.00 74.88 85 PHE A N 1
ATOM 643 C CA . PHE A 1 85 ? -14.930 -2.845 15.985 1.00 74.88 85 PHE A CA 1
ATOM 644 C C . PHE A 1 85 ? -16.142 -1.915 15.871 1.00 74.88 85 PHE A C 1
ATOM 646 O O . PHE A 1 85 ? -16.741 -1.612 16.898 1.00 74.88 85 PHE A O 1
ATOM 653 N N . GLU A 1 86 ? -16.501 -1.469 14.666 1.00 77.00 86 GLU A N 1
ATOM 654 C CA . GLU A 1 86 ? -17.689 -0.637 14.421 1.00 77.00 86 GLU A CA 1
ATOM 655 C C . GLU A 1 86 ? -18.984 -1.455 14.490 1.00 77.00 86 GLU A C 1
ATOM 657 O O . GLU A 1 86 ? -19.992 -0.994 15.018 1.00 77.00 86 GLU A O 1
ATOM 662 N N . PHE A 1 87 ? -18.960 -2.682 13.964 1.00 77.38 87 PHE A N 1
ATOM 663 C CA . PHE A 1 87 ? -20.135 -3.547 13.877 1.00 77.38 87 PHE A CA 1
ATOM 664 C C . PHE A 1 87 ? -20.410 -4.310 15.173 1.00 77.38 87 PHE A C 1
ATOM 666 O O . PHE A 1 87 ? -21.520 -4.797 15.367 1.00 77.38 87 PHE A O 1
ATOM 673 N N . TYR A 1 88 ? -19.422 -4.432 16.065 1.00 69.62 88 TYR A N 1
ATOM 674 C CA . TYR A 1 88 ? -19.642 -4.969 17.400 1.00 69.62 88 TYR A CA 1
ATOM 675 C C . TYR A 1 88 ? -20.187 -3.856 18.313 1.00 69.62 88 TYR A C 1
ATOM 677 O O . TYR A 1 88 ? -19.431 -2.952 18.681 1.00 69.62 88 TYR A O 1
ATOM 685 N N . PRO A 1 89 ? -21.465 -3.911 18.739 1.00 54.78 89 PRO A N 1
ATOM 686 C CA . PRO A 1 89 ? -22.052 -2.919 19.630 1.00 54.78 89 PRO A CA 1
ATOM 687 C C . PRO A 1 89 ? -21.569 -3.197 21.060 1.00 54.78 89 PRO A C 1
ATOM 689 O O . PRO A 1 89 ? -22.265 -3.773 21.890 1.00 54.78 89 PRO A O 1
ATOM 692 N N . GLY A 1 90 ? -20.315 -2.853 21.333 1.00 56.97 90 GLY A N 1
ATOM 693 C CA . GLY A 1 90 ? -19.661 -3.032 22.622 1.00 56.97 90 GLY A CA 1
ATOM 694 C C . GLY A 1 90 ? -19.626 -1.737 23.408 1.00 56.97 90 GLY A C 1
ATOM 695 O O . GLY A 1 90 ? -18.562 -1.138 23.506 1.00 56.97 90 GLY A O 1
ATOM 696 N N . GLY A 1 91 ? -20.782 -1.354 23.956 1.00 47.78 91 GLY A N 1
ATOM 697 C CA . GLY A 1 91 ? -20.924 -0.392 25.049 1.00 47.78 91 GLY A CA 1
ATOM 698 C C . GLY A 1 91 ? -20.720 1.071 24.671 1.00 47.78 91 GLY A C 1
ATOM 699 O O . GLY A 1 91 ? -19.602 1.549 24.515 1.00 47.78 91 GLY A O 1
ATOM 700 N N . THR A 1 92 ? -21.833 1.792 24.618 1.00 48.88 92 THR A N 1
ATOM 701 C CA . THR A 1 92 ? -21.904 3.221 24.923 1.00 48.88 92 THR A CA 1
ATOM 702 C C . THR A 1 92 ? -21.101 3.554 26.183 1.00 48.88 92 THR A C 1
ATOM 704 O O . THR A 1 92 ? -21.343 2.994 27.253 1.00 48.88 92 THR A O 1
ATOM 707 N N . SER A 1 93 ? -20.160 4.471 26.045 1.00 49.78 93 SER A N 1
ATOM 708 C CA . SER A 1 93 ? -19.679 5.407 27.067 1.00 49.78 93 SER A CA 1
ATOM 709 C C . SER A 1 93 ? -19.095 6.533 26.200 1.00 49.78 93 SER A C 1
ATOM 711 O O . SER A 1 93 ? -18.001 6.378 25.669 1.00 49.78 93 SER A O 1
ATOM 713 N N . ASP A 1 94 ? -19.897 7.463 25.672 1.00 46.16 94 ASP A N 1
ATOM 714 C CA . ASP A 1 94 ? -20.464 8.591 26.423 1.00 46.16 94 ASP A CA 1
ATOM 715 C C . ASP A 1 94 ? -19.605 8.881 27.655 1.00 46.16 94 ASP A C 1
ATOM 717 O O . ASP A 1 94 ? -19.880 8.330 28.715 1.00 46.16 94 ASP A O 1
ATOM 721 N N . ASP A 1 95 ? -18.476 9.562 27.405 1.00 37.72 95 ASP A N 1
ATOM 722 C CA . ASP A 1 95 ? -17.831 10.620 28.210 1.00 37.72 95 ASP A CA 1
ATOM 723 C C . ASP A 1 95 ? -16.610 11.193 27.452 1.00 37.72 95 ASP A C 1
ATOM 725 O O . ASP A 1 95 ? -15.626 10.449 27.217 1.00 37.72 95 ASP A O 1
#

Radius of gyration: 18.69 Å; Cα contacts (8 Å, |Δi|>4): 85; chains: 1; bounding box: 41×24×48 Å

Mean predicted aligned error: 10.44 Å

Foldseek 3Di:
DVVPDVVVVCVVVPPVNLVCLLVQLVCLLQVQQVQCVVLVHHSLQQLSNCDPPDHSVVSSVCSCVPRNVVSVVSNVVSVVSVCVSVVPPDDDDDD

Sequence (95 aa):
VMAFGITEGKKRLSEKVNMIMRSTGLYFFCGAGILALIFRGNFLDYGAVPLPFLDPAHTRAFMIDGVVEVGIAITVMAVMVTIFFEFYPGGTSDD